Protein AF-A0AAW2MXJ4-F1 (afdb_monomer)

Solvent-accessible surface area (backbone atoms only — not comparable to full-atom values): 6887 Å² total; per-residue (Å²): 141,82,90,82,81,84,84,92,88,88,89,84,83,77,74,80,76,78,68,82,77,68,61,58,60,60,53,49,54,54,51,50,51,51,53,50,50,52,49,48,54,62,74,53,63,52,51,66,67,54,49,51,53,48,51,52,46,54,54,73,69,60,71,89,57,91,92,51,56,68,68,60,52,51,50,56,50,50,51,50,52,50,54,32,44,76,75,70,52,77,75,55,69,72,54,56,53,45,66,73,59,71,74,90,87,130

Radius of gyration: 33.2 Å; Cα contacts (8 Å, |Δi|>4): 21; chains: 1; bounding box: 93×57×60 Å

pLDDT: mean 73.99, std 16.98, range [34.12, 94.69]

InterPro domains:
  IPR061502 Copia/RE1/RE2-like, N-terminal domain [PF14223] (28-102)

Secondary structure (DSSP, 8-state):
-----------S--PPPPPGGGSHHHHHHHHHHHHHHHHHHHHSTTHHHHHHHHHHHHHHT----TTS-HHHHHHHHHHHHHHHHHTT-PPPHHHHHHHHH--S--

Mean predicted aligned error: 17.47 Å

Organism: Sesamum radiatum (NCBI:txid300843)

Structure (mmCIF, N/CA/C/O backbone):
data_AF-A0AAW2MXJ4-F1
#
_entry.id   AF-A0AAW2MXJ4-F1
#
loop_
_atom_site.group_PDB
_atom_site.id
_atom_site.type_symbol
_atom_site.label_atom_id
_atom_site.label_alt_id
_atom_site.label_comp_id
_atom_site.label_asym_id
_atom_site.label_entity_id
_atom_site.label_seq_id
_atom_site.pdbx_PDB_ins_code
_atom_site.Cartn_x
_atom_site.Cartn_y
_atom_site.Cartn_z
_atom_site.occupancy
_atom_site.B_iso_or_equiv
_atom_site.auth_seq_id
_atom_site.auth_comp_id
_atom_site.auth_asym_id
_atom_site.auth_atom_id
_atom_site.pdbx_PDB_model_num
ATOM 1 N N . MET A 1 1 ? 71.657 -48.319 -46.730 1.00 43.56 1 MET A N 1
ATOM 2 C CA . MET A 1 1 ? 71.346 -46.955 -46.258 1.00 43.56 1 MET A CA 1
ATOM 3 C C . MET A 1 1 ? 70.026 -46.559 -46.871 1.00 43.56 1 MET A C 1
ATOM 5 O O . MET A 1 1 ? 70.010 -46.349 -48.067 1.00 43.56 1 MET A O 1
ATOM 9 N N . ASN A 1 2 ? 68.949 -46.531 -46.091 1.00 34.12 2 ASN A N 1
ATOM 10 C CA . ASN A 1 2 ? 67.722 -45.831 -46.455 1.00 34.12 2 ASN A CA 1
ATOM 11 C C . ASN A 1 2 ? 67.225 -45.160 -45.180 1.00 34.12 2 ASN A C 1
ATOM 13 O O . ASN A 1 2 ? 66.878 -45.827 -44.206 1.00 34.12 2 ASN A O 1
ATOM 17 N N . GLN A 1 3 ? 67.343 -43.838 -45.187 1.00 49.91 3 GLN A N 1
ATOM 18 C CA . GLN A 1 3 ? 66.771 -42.927 -44.212 1.00 49.91 3 GLN A CA 1
ATOM 19 C C . GLN A 1 3 ? 65.249 -42.906 -44.378 1.00 49.91 3 GLN A C 1
ATOM 21 O O . GLN A 1 3 ? 64.754 -43.136 -45.482 1.00 49.91 3 GLN A O 1
ATOM 26 N N . ASN A 1 4 ? 64.567 -42.620 -43.266 1.00 47.25 4 ASN A N 1
ATOM 27 C CA . ASN A 1 4 ? 63.249 -41.978 -43.110 1.00 47.25 4 ASN A CA 1
ATOM 28 C C . ASN A 1 4 ? 62.428 -42.690 -42.026 1.00 47.25 4 ASN A C 1
ATOM 30 O O . ASN A 1 4 ? 61.384 -43.293 -42.264 1.00 47.25 4 ASN A O 1
ATOM 34 N N . MET A 1 5 ? 62.973 -42.612 -40.814 1.00 49.78 5 MET A N 1
ATOM 35 C CA . MET A 1 5 ? 62.208 -42.524 -39.577 1.00 49.78 5 MET A CA 1
ATOM 36 C C . MET A 1 5 ? 61.952 -41.026 -39.336 1.00 49.78 5 MET A C 1
ATOM 38 O O . MET A 1 5 ? 62.819 -40.231 -39.683 1.00 49.78 5 MET A O 1
ATOM 42 N N . GLU A 1 6 ? 60.804 -40.688 -38.740 1.00 52.72 6 GLU A N 1
ATOM 43 C CA . GLU A 1 6 ? 60.276 -39.326 -38.490 1.00 52.72 6 GLU A CA 1
ATOM 44 C C . GLU A 1 6 ? 59.573 -38.713 -39.726 1.00 52.72 6 GLU A C 1
ATOM 46 O O . GLU A 1 6 ? 60.140 -38.638 -40.802 1.00 52.72 6 GLU A O 1
ATOM 51 N N . GLU A 1 7 ? 58.299 -38.314 -39.728 1.00 48.88 7 GLU A N 1
ATOM 52 C CA . GLU A 1 7 ? 57.430 -37.842 -38.654 1.00 48.88 7 GLU A CA 1
ATOM 53 C C . GLU A 1 7 ? 55.972 -38.265 -38.915 1.00 48.88 7 GLU A C 1
ATOM 55 O O . GLU A 1 7 ? 55.283 -37.791 -39.817 1.00 48.88 7 GLU A O 1
ATOM 60 N N . THR A 1 8 ? 55.456 -39.142 -38.062 1.00 49.75 8 THR A N 1
ATOM 61 C CA . THR A 1 8 ? 54.022 -39.245 -37.785 1.00 49.75 8 THR A CA 1
ATOM 62 C C . THR A 1 8 ? 53.686 -38.267 -36.660 1.00 49.75 8 THR A C 1
ATOM 64 O O . THR A 1 8 ? 54.217 -38.464 -35.567 1.00 49.75 8 THR A O 1
ATOM 67 N N . LYS A 1 9 ? 52.813 -37.270 -36.904 1.00 55.84 9 LYS A N 1
ATOM 68 C CA . LYS A 1 9 ? 51.829 -36.654 -35.964 1.00 55.84 9 LYS A CA 1
ATOM 69 C C . LYS A 1 9 ? 51.497 -35.200 -36.350 1.00 55.84 9 LYS A C 1
ATOM 71 O O . LYS A 1 9 ? 51.993 -34.272 -35.731 1.00 55.84 9 LYS A O 1
ATOM 76 N N . ALA A 1 10 ? 50.604 -34.994 -37.320 1.00 51.75 10 ALA A N 1
ATOM 77 C CA . ALA A 1 10 ? 49.864 -33.728 -37.450 1.00 51.75 10 ALA A CA 1
ATOM 78 C C . ALA A 1 10 ? 48.680 -33.866 -38.425 1.00 51.75 10 ALA A C 1
ATOM 80 O O . ALA A 1 10 ? 48.613 -33.175 -39.438 1.00 51.75 10 ALA A O 1
ATOM 81 N N . ASN A 1 11 ? 47.744 -34.783 -38.170 1.00 47.22 11 ASN A N 1
ATOM 82 C CA . ASN A 1 11 ? 46.504 -34.818 -38.952 1.00 47.22 11 ASN A CA 1
ATOM 83 C C . ASN A 1 11 ? 45.294 -35.212 -38.104 1.00 47.22 11 ASN A C 1
ATOM 85 O O . ASN A 1 11 ? 44.603 -36.181 -38.398 1.00 47.22 11 ASN A O 1
ATOM 89 N N . THR A 1 12 ? 45.057 -34.447 -37.039 1.00 53.06 12 THR A N 1
ATOM 90 C CA . THR A 1 12 ? 43.808 -34.520 -36.273 1.00 53.06 12 THR A CA 1
ATOM 91 C C . THR A 1 12 ? 43.457 -33.146 -35.704 1.00 53.06 12 THR A C 1
ATOM 93 O O . THR A 1 12 ? 43.275 -33.021 -34.505 1.00 53.06 12 THR A O 1
ATOM 96 N N . ASP A 1 13 ? 43.418 -32.090 -36.528 1.00 54.19 13 ASP A N 1
ATOM 97 C CA . ASP A 1 13 ? 42.807 -30.826 -36.070 1.00 54.19 13 ASP A CA 1
ATOM 98 C C . ASP A 1 13 ? 42.324 -29.890 -37.192 1.00 54.19 13 ASP A C 1
ATOM 100 O O . ASP A 1 13 ? 42.578 -28.687 -37.212 1.00 54.19 13 ASP A O 1
ATOM 104 N N . ARG A 1 14 ? 41.617 -30.432 -38.188 1.00 56.72 14 ARG A N 1
ATOM 105 C CA . ARG A 1 14 ? 40.825 -29.591 -39.101 1.00 56.72 14 ARG A CA 1
ATOM 106 C C . ARG A 1 14 ? 39.381 -30.051 -39.128 1.00 56.72 14 ARG A C 1
ATOM 108 O O . ARG A 1 14 ? 38.899 -30.565 -40.133 1.00 56.72 14 ARG A O 1
ATOM 115 N N . LEU A 1 15 ? 38.674 -29.812 -38.025 1.00 62.00 15 LEU A N 1
ATOM 116 C CA . LEU A 1 15 ? 37.240 -29.567 -38.139 1.00 62.00 15 LEU A CA 1
ATOM 117 C C . LEU A 1 15 ? 37.040 -28.343 -39.055 1.00 62.00 15 LEU A C 1
ATOM 119 O O . LEU A 1 15 ? 37.782 -27.363 -38.927 1.00 62.00 15 LEU A O 1
ATOM 123 N N . PRO A 1 16 ? 36.085 -28.377 -40.002 1.00 65.06 16 PRO A N 1
ATOM 124 C CA . PRO A 1 16 ? 35.783 -27.218 -40.828 1.00 65.06 16 PRO A CA 1
ATOM 125 C C . PRO A 1 16 ? 35.494 -26.022 -39.920 1.00 65.06 16 PRO A C 1
ATOM 127 O O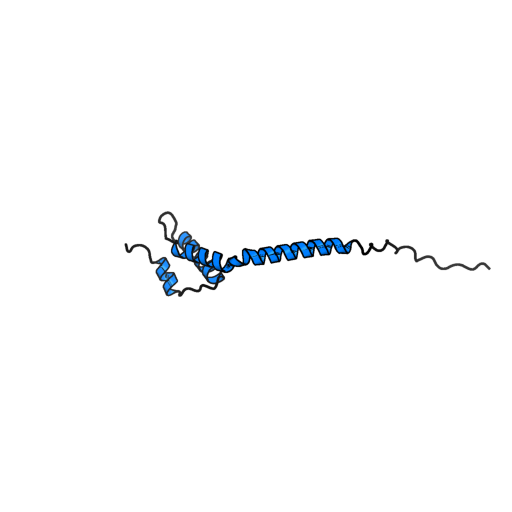 . PRO A 1 16 ? 34.653 -26.118 -39.025 1.00 65.06 16 PRO A O 1
ATOM 130 N N . ARG A 1 17 ? 36.186 -24.894 -40.136 1.00 63.56 17 ARG A N 1
ATOM 131 C CA . ARG A 1 17 ? 35.833 -23.647 -39.449 1.00 63.56 17 ARG A CA 1
ATOM 132 C C . ARG A 1 17 ? 34.345 -23.370 -39.699 1.00 63.56 17 ARG A C 1
ATOM 134 O O . ARG A 1 17 ? 33.935 -23.418 -40.864 1.00 63.56 17 ARG A O 1
ATOM 141 N N . PRO A 1 18 ? 33.546 -23.082 -38.655 1.00 58.06 18 PRO A N 1
ATOM 142 C CA . PRO A 1 18 ? 32.160 -22.684 -38.841 1.00 58.06 18 PRO A CA 1
ATOM 143 C C . PRO A 1 18 ? 32.124 -21.489 -39.791 1.00 58.06 18 PRO A C 1
ATOM 145 O O . PRO A 1 18 ? 32.896 -20.540 -39.631 1.00 58.06 18 PRO A O 1
ATOM 148 N N . ARG A 1 19 ? 31.271 -21.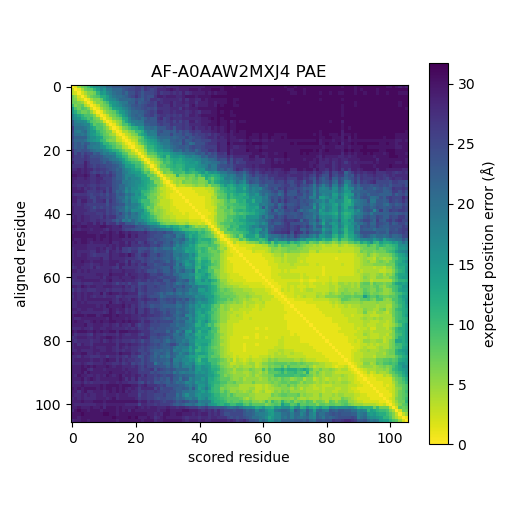557 -40.816 1.00 59.09 19 ARG A N 1
ATOM 149 C CA . ARG A 1 19 ? 31.102 -20.447 -41.754 1.00 59.09 19 ARG A CA 1
ATOM 150 C C . ARG A 1 19 ? 30.690 -19.183 -40.974 1.00 59.09 19 ARG A C 1
ATOM 152 O O . ARG A 1 19 ? 29.806 -19.281 -40.120 1.00 59.09 19 ARG A O 1
ATOM 159 N N . PRO A 1 20 ? 31.298 -18.014 -41.249 1.00 57.34 20 PRO A N 1
ATOM 160 C CA . PRO A 1 20 ? 30.994 -16.768 -40.541 1.00 57.34 20 PRO A CA 1
ATOM 161 C C . PRO A 1 20 ? 29.590 -16.207 -40.837 1.00 57.34 20 PRO A C 1
ATOM 163 O O . PRO A 1 20 ? 29.195 -15.216 -40.232 1.00 57.34 20 PRO A O 1
ATOM 166 N N . ASP A 1 21 ? 28.814 -16.832 -41.726 1.00 56.66 21 ASP A N 1
ATOM 167 C CA . ASP A 1 21 ? 27.453 -16.420 -42.090 1.00 56.66 21 ASP A CA 1
ATOM 168 C C . ASP A 1 21 ? 26.382 -16.850 -41.067 1.00 56.66 21 ASP A C 1
ATOM 170 O O . ASP A 1 21 ? 25.266 -16.336 -41.092 1.00 56.66 21 ASP A O 1
ATOM 174 N N . GLN A 1 22 ? 26.716 -17.726 -40.113 1.00 55.56 22 GLN A N 1
ATOM 175 C CA . GLN A 1 22 ? 25.738 -18.299 -39.172 1.00 55.56 22 GLN A CA 1
ATOM 176 C C . GLN A 1 22 ? 25.571 -17.487 -37.877 1.00 55.56 22 GLN A C 1
ATOM 178 O O . GLN A 1 22 ? 24.612 -17.694 -37.137 1.00 55.56 22 GLN A O 1
ATOM 183 N N . ASN A 1 23 ? 26.458 -16.519 -37.619 1.00 51.28 23 ASN A N 1
ATOM 184 C CA . ASN A 1 23 ? 26.397 -15.675 -36.418 1.00 51.28 23 ASN A CA 1
ATOM 185 C C . ASN A 1 23 ? 25.506 -14.431 -36.603 1.00 51.28 23 ASN A C 1
ATOM 187 O O . ASN A 1 23 ? 25.098 -13.818 -35.621 1.00 51.28 23 ASN A O 1
ATOM 191 N N . GLY A 1 24 ? 25.164 -14.062 -37.845 1.00 50.19 24 GLY A N 1
ATOM 192 C CA . GLY A 1 24 ? 24.367 -12.860 -38.131 1.00 50.19 24 GLY A CA 1
ATOM 193 C C . GLY A 1 24 ? 22.875 -12.997 -37.801 1.00 50.19 24 GLY A C 1
ATOM 194 O O . GLY A 1 24 ? 22.224 -12.018 -37.439 1.00 50.19 24 GLY A O 1
ATOM 195 N N . ALA A 1 25 ? 22.326 -14.213 -37.877 1.00 52.25 25 ALA A N 1
ATOM 196 C CA . ALA A 1 25 ? 20.901 -14.450 -37.632 1.00 52.25 25 ALA A CA 1
ATOM 197 C C . ALA A 1 25 ? 20.540 -14.446 -36.133 1.00 52.25 25 ALA A C 1
ATOM 199 O O . ALA A 1 25 ? 19.467 -13.974 -35.753 1.00 52.25 25 ALA A O 1
ATOM 200 N N . VAL A 1 26 ? 21.447 -14.925 -35.274 1.00 52.59 26 VAL A N 1
ATOM 201 C CA . VAL A 1 26 ? 21.231 -14.997 -33.817 1.00 52.59 26 VAL A CA 1
ATOM 202 C C . VAL A 1 26 ? 21.291 -13.602 -33.181 1.00 52.59 26 VAL A C 1
ATOM 204 O O . VAL A 1 26 ? 20.462 -13.273 -32.332 1.00 52.59 26 VAL A O 1
ATOM 207 N N . GLU A 1 27 ? 22.190 -12.742 -33.666 1.00 51.38 27 GLU A N 1
ATOM 208 C CA . GLU A 1 27 ? 22.265 -11.326 -33.282 1.00 51.38 27 GLU A CA 1
ATOM 209 C C . GLU A 1 27 ? 21.018 -10.548 -33.734 1.00 51.38 27 GLU A C 1
ATOM 211 O O . GLU A 1 27 ? 20.466 -9.774 -32.955 1.00 51.38 27 GLU A O 1
ATOM 216 N N . SER A 1 28 ? 20.506 -10.786 -34.950 1.00 58.12 28 SER A N 1
ATOM 217 C CA . SER A 1 28 ? 19.320 -10.087 -35.470 1.00 58.12 28 SER A CA 1
ATOM 218 C C . SER A 1 28 ? 18.077 -10.332 -34.609 1.00 58.12 28 SER A C 1
ATOM 220 O O . SER A 1 28 ? 17.454 -9.370 -34.165 1.00 58.12 28 SER A O 1
ATOM 222 N N . SER A 1 29 ? 17.760 -11.590 -34.282 1.00 60.34 29 SER A N 1
ATOM 223 C CA . SER A 1 29 ? 16.595 -11.910 -33.445 1.00 60.34 29 SER A CA 1
ATOM 224 C C . SER A 1 29 ? 16.734 -11.373 -32.019 1.00 60.34 29 SER A C 1
ATOM 226 O O . SER A 1 29 ? 15.764 -10.858 -31.461 1.00 60.34 29 SER A O 1
ATOM 228 N N . ALA A 1 30 ? 17.924 -11.467 -31.415 1.00 65.00 30 ALA A N 1
ATOM 229 C CA . ALA A 1 30 ? 18.174 -10.938 -30.073 1.00 65.00 30 ALA A CA 1
ATOM 230 C C . ALA A 1 30 ? 18.075 -9.402 -30.037 1.00 65.00 30 ALA A C 1
ATOM 232 O O . ALA A 1 30 ? 17.527 -8.826 -29.093 1.00 65.00 30 ALA A O 1
ATOM 233 N N . THR A 1 31 ? 18.546 -8.736 -31.093 1.00 74.81 31 THR A N 1
ATOM 234 C CA . THR A 1 31 ? 18.464 -7.279 -31.248 1.00 74.81 31 THR A CA 1
ATOM 235 C C . THR A 1 31 ? 17.021 -6.831 -31.487 1.00 74.81 31 THR A C 1
ATOM 237 O O . THR A 1 31 ? 16.570 -5.864 -30.872 1.00 74.81 31 THR A O 1
ATOM 240 N N . THR A 1 32 ? 16.251 -7.574 -32.286 1.00 81.62 32 THR A N 1
ATOM 241 C CA . THR A 1 32 ? 14.818 -7.332 -32.504 1.00 81.62 32 THR A CA 1
ATOM 242 C C . THR A 1 32 ? 13.999 -7.572 -31.237 1.00 81.62 32 THR A C 1
ATOM 244 O O . THR A 1 32 ? 13.165 -6.736 -30.897 1.00 81.62 32 THR A O 1
ATOM 247 N N . ALA A 1 33 ? 14.255 -8.650 -30.492 1.00 78.56 33 ALA A N 1
ATOM 248 C CA . ALA A 1 33 ? 13.578 -8.926 -29.224 1.00 78.56 33 ALA A CA 1
ATOM 249 C C . ALA A 1 33 ? 13.865 -7.838 -28.178 1.0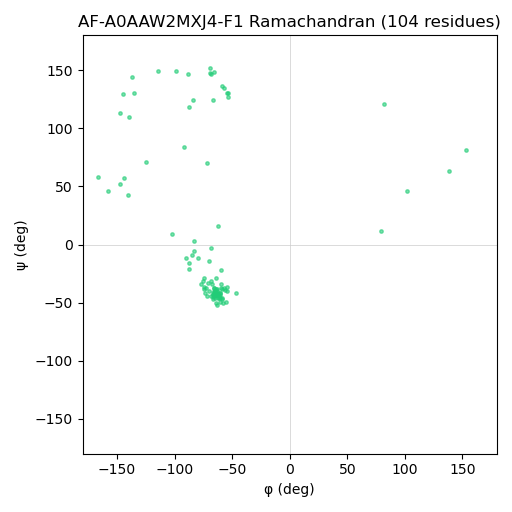0 78.56 33 ALA A C 1
ATOM 251 O O . ALA A 1 33 ? 12.945 -7.366 -27.510 1.00 78.56 33 ALA A O 1
ATOM 252 N N . ARG A 1 34 ? 15.119 -7.372 -28.080 1.00 84.62 34 ARG A N 1
ATOM 253 C CA . ARG A 1 34 ? 15.499 -6.259 -27.197 1.00 84.62 34 ARG A CA 1
ATOM 254 C C . ARG A 1 34 ? 14.822 -4.946 -27.609 1.00 84.62 34 ARG A C 1
ATOM 256 O O . ARG A 1 34 ? 14.302 -4.239 -26.752 1.00 84.62 34 ARG A O 1
ATOM 263 N N . ALA A 1 35 ? 14.778 -4.633 -28.903 1.00 87.50 35 ALA A N 1
ATOM 264 C CA . ALA A 1 35 ? 14.103 -3.439 -29.412 1.00 87.50 35 ALA A CA 1
ATOM 265 C C . ALA A 1 35 ? 12.579 -3.486 -29.202 1.00 87.50 35 ALA A C 1
ATOM 267 O O . ALA A 1 35 ? 11.963 -2.466 -28.879 1.00 87.50 35 ALA A O 1
ATOM 268 N N . LEU A 1 36 ? 11.972 -4.668 -29.343 1.00 87.12 36 LEU A N 1
ATOM 269 C CA . LEU A 1 36 ? 10.561 -4.900 -29.046 1.00 87.12 36 LEU A CA 1
ATOM 270 C C . LEU A 1 36 ? 10.286 -4.714 -27.548 1.00 87.12 36 LEU A C 1
ATOM 272 O O . LEU A 1 36 ? 9.355 -3.996 -27.191 1.00 87.12 36 LEU A O 1
ATOM 276 N N . TRP A 1 37 ? 11.128 -5.285 -26.680 1.00 84.12 37 TRP A N 1
ATOM 277 C CA . TRP A 1 37 ? 11.044 -5.125 -25.225 1.00 84.12 37 TRP A CA 1
ATOM 278 C C . TRP A 1 37 ? 11.144 -3.657 -24.794 1.00 84.12 37 TRP A C 1
ATOM 280 O O . TRP A 1 37 ? 10.298 -3.182 -24.042 1.00 84.12 37 TRP A O 1
ATOM 290 N N . GLU A 1 38 ? 12.105 -2.899 -25.325 1.00 84.56 38 GLU A N 1
ATOM 291 C CA . GLU A 1 38 ? 12.234 -1.465 -25.033 1.00 84.56 38 GLU A CA 1
ATOM 292 C C . GLU A 1 38 ? 11.068 -0.639 -25.602 1.00 84.56 38 GLU A C 1
ATOM 294 O O . GLU A 1 38 ? 10.613 0.318 -24.974 1.00 84.56 38 GLU A O 1
ATOM 299 N N . SER A 1 39 ? 10.522 -1.024 -26.760 1.00 83.88 39 SER A N 1
ATOM 300 C CA . SER A 1 39 ? 9.334 -0.377 -27.333 1.00 83.88 39 SER A CA 1
ATOM 301 C C . SER A 1 39 ? 8.085 -0.617 -26.483 1.00 83.88 39 SER A C 1
ATOM 303 O O . SER A 1 39 ? 7.304 0.313 -26.267 1.00 83.88 39 SER A O 1
ATOM 305 N N . LEU A 1 40 ? 7.915 -1.836 -25.964 1.00 78.38 40 LEU A N 1
ATOM 306 C CA . LEU A 1 40 ? 6.860 -2.179 -25.011 1.00 78.38 40 LEU A CA 1
ATOM 307 C C . LEU A 1 40 ? 7.050 -1.389 -23.714 1.00 78.38 40 LEU A C 1
ATOM 309 O O . LEU A 1 40 ? 6.157 -0.644 -23.320 1.00 78.38 40 LEU A O 1
ATOM 313 N N . LYS A 1 41 ? 8.245 -1.437 -23.122 1.00 73.38 41 LYS A N 1
ATOM 314 C CA . LYS A 1 41 ? 8.602 -0.674 -21.920 1.00 73.38 41 LYS A CA 1
ATOM 315 C C . LYS A 1 41 ? 8.362 0.825 -22.087 1.00 73.38 41 LYS A C 1
ATOM 317 O O . LYS A 1 41 ? 7.927 1.477 -21.150 1.00 73.38 41 LYS A O 1
ATOM 322 N N . LYS A 1 42 ? 8.602 1.393 -23.274 1.00 79.12 42 LYS A N 1
ATOM 323 C CA . LYS A 1 42 ? 8.328 2.806 -23.584 1.00 79.12 42 LYS A CA 1
ATOM 324 C C . LYS A 1 42 ? 6.835 3.105 -23.742 1.00 79.12 42 LYS A C 1
ATOM 326 O O . LYS A 1 42 ? 6.391 4.146 -23.268 1.00 79.12 42 LYS A O 1
ATOM 331 N N . LYS A 1 43 ? 6.067 2.237 -24.407 1.00 70.75 43 LYS A N 1
ATOM 332 C CA . LYS A 1 43 ? 4.613 2.422 -24.578 1.00 70.75 43 LYS A CA 1
ATOM 333 C C . LYS A 1 43 ? 3.831 2.227 -23.284 1.00 70.75 43 LYS A C 1
ATOM 335 O O . LYS A 1 43 ? 2.832 2.907 -23.092 1.00 70.75 43 LYS A O 1
ATOM 340 N N . TYR A 1 44 ? 4.296 1.328 -22.424 1.00 59.72 44 TYR A N 1
ATOM 341 C CA . TYR A 1 44 ? 3.671 1.005 -21.144 1.00 59.72 44 TYR A CA 1
ATOM 342 C C . TYR A 1 44 ? 4.384 1.650 -19.951 1.00 59.72 44 TYR A C 1
ATOM 344 O O . TYR A 1 44 ? 3.975 1.443 -18.816 1.00 59.72 44 TYR A O 1
ATOM 352 N N . LYS A 1 45 ? 5.350 2.552 -20.192 1.00 62.28 45 LYS A N 1
ATOM 353 C CA . LYS A 1 45 ? 6.012 3.422 -19.191 1.00 62.28 45 LYS A CA 1
ATOM 354 C C . LYS A 1 45 ? 5.065 4.406 -18.479 1.00 62.28 45 LYS A C 1
ATOM 356 O O . LYS A 1 45 ? 5.498 5.390 -17.891 1.00 62.28 45 LYS A O 1
ATOM 361 N N . THR A 1 46 ? 3.767 4.160 -18.579 1.00 56.94 46 THR A N 1
ATOM 362 C CA . THR A 1 46 ? 2.679 4.733 -17.791 1.00 56.94 46 THR A CA 1
ATOM 363 C C . THR A 1 46 ? 2.495 3.988 -16.462 1.00 56.94 46 THR A C 1
ATOM 365 O O . THR A 1 46 ? 1.692 4.433 -15.645 1.00 56.94 46 THR A O 1
ATOM 368 N N . GLU A 1 47 ? 3.235 2.889 -16.244 1.00 55.59 47 GLU A N 1
ATOM 369 C CA . GLU A 1 47 ? 3.219 2.085 -15.014 1.00 55.59 47 GLU A CA 1
ATOM 370 C C . GLU A 1 47 ? 3.308 2.951 -13.755 1.00 55.59 47 GLU A C 1
ATOM 372 O O . GLU A 1 47 ? 2.497 2.761 -12.867 1.00 55.59 47 GLU A O 1
ATOM 377 N N . ASP A 1 48 ? 4.146 3.987 -13.720 1.00 58.56 48 ASP A N 1
ATOM 378 C CA . ASP A 1 48 ? 4.289 4.832 -12.528 1.00 58.56 48 ASP A CA 1
ATOM 379 C C . ASP A 1 48 ? 2.993 5.602 -12.186 1.00 58.56 48 ASP A C 1
ATOM 381 O O . ASP A 1 48 ? 2.480 5.517 -11.079 1.00 58.56 48 ASP A O 1
ATOM 385 N N . ALA A 1 49 ? 2.371 6.296 -13.145 1.00 61.19 49 ALA A N 1
ATOM 386 C CA . ALA A 1 49 ? 1.165 7.083 -12.858 1.00 61.19 49 ALA A CA 1
ATOM 387 C C . ALA A 1 49 ? -0.089 6.211 -12.654 1.00 61.19 49 ALA A C 1
ATOM 389 O O . ALA A 1 49 ? -0.947 6.533 -11.827 1.00 61.19 49 ALA A O 1
ATOM 390 N N . GLY A 1 50 ? -0.211 5.116 -13.413 1.00 73.00 50 GLY A N 1
ATOM 391 C CA . GLY A 1 50 ? -1.345 4.195 -13.322 1.00 73.00 50 GLY A CA 1
ATOM 392 C C . GLY A 1 50 ? -1.318 3.359 -12.044 1.00 73.00 50 GLY A C 1
ATOM 393 O O . GLY A 1 50 ? -2.342 3.252 -11.368 1.00 73.00 50 GLY A O 1
ATOM 394 N N . LEU A 1 51 ? -0.146 2.827 -11.685 1.00 82.19 51 LEU A N 1
ATOM 395 C CA . LEU A 1 51 ? 0.053 2.033 -10.474 1.00 82.19 51 LEU A CA 1
ATOM 396 C C . LEU A 1 51 ? -0.092 2.897 -9.222 1.00 82.19 51 LEU A C 1
ATOM 398 O O . LEU A 1 51 ? -0.849 2.526 -8.327 1.00 82.19 51 LEU A O 1
ATOM 402 N N . LYS A 1 52 ? 0.501 4.100 -9.204 1.00 83.56 52 LYS A N 1
ATOM 403 C CA . LYS A 1 52 ? 0.309 5.070 -8.111 1.00 83.56 52 LYS A CA 1
ATOM 404 C C . LYS A 1 52 ? -1.161 5.393 -7.888 1.00 83.56 52 LYS A C 1
ATOM 406 O O . LYS A 1 52 ? -1.649 5.300 -6.765 1.00 83.56 52 LYS A O 1
ATOM 411 N N . LYS A 1 53 ? -1.897 5.717 -8.958 1.00 85.62 53 LYS A N 1
ATOM 412 C CA . LYS A 1 53 ? -3.334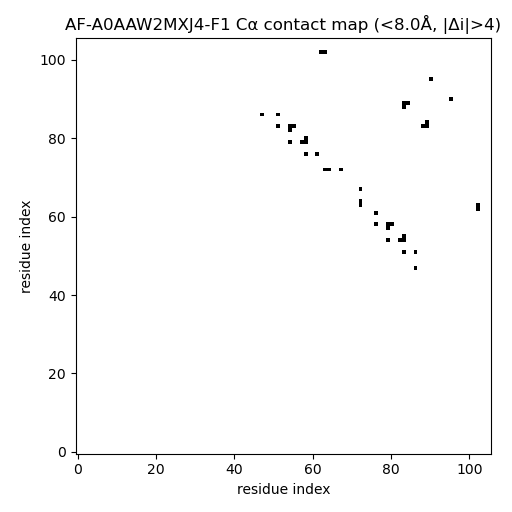 6.016 -8.868 1.00 85.62 53 LYS A CA 1
ATOM 413 C C . LYS A 1 53 ? -4.141 4.810 -8.380 1.00 85.62 53 LYS A C 1
ATOM 415 O O . LYS A 1 53 ? -5.081 4.986 -7.612 1.00 85.62 53 LYS A O 1
ATOM 420 N N . PHE A 1 54 ? -3.777 3.603 -8.806 1.00 86.69 54 PHE A N 1
ATOM 421 C CA . PHE A 1 54 ? -4.429 2.373 -8.367 1.00 86.69 54 PHE A CA 1
ATOM 422 C C . PHE A 1 54 ? -4.186 2.081 -6.882 1.00 86.69 54 PHE A C 1
ATOM 424 O O . PHE A 1 54 ? -5.133 1.784 -6.159 1.00 86.69 54 PHE A O 1
ATOM 431 N N . ILE A 1 55 ? -2.945 2.214 -6.410 1.00 89.69 55 ILE A N 1
ATOM 432 C CA . ILE A 1 55 ? -2.581 1.995 -5.005 1.00 89.69 55 ILE A CA 1
ATOM 433 C C . ILE A 1 55 ? -3.261 3.031 -4.103 1.00 89.69 55 ILE A C 1
ATOM 435 O O . ILE A 1 55 ? -3.837 2.662 -3.082 1.00 89.69 55 ILE A O 1
ATOM 439 N N . VAL A 1 56 ? -3.264 4.309 -4.502 1.00 88.44 56 VAL A N 1
ATOM 440 C CA . VAL A 1 56 ? -4.003 5.362 -3.786 1.00 88.44 56 VAL A CA 1
ATOM 441 C C . VAL A 1 56 ? -5.501 5.052 -3.757 1.00 88.44 56 VAL A C 1
ATOM 443 O O . VAL A 1 56 ? -6.120 5.193 -2.709 1.00 88.44 56 VAL A O 1
ATOM 446 N N . GLY A 1 57 ? -6.077 4.570 -4.863 1.00 90.62 57 GLY A N 1
ATOM 447 C CA . GLY A 1 57 ? -7.468 4.108 -4.899 1.00 90.62 57 GLY A CA 1
ATOM 448 C C . GLY A 1 57 ? -7.734 2.982 -3.897 1.00 90.62 57 GLY A C 1
ATOM 449 O O . GLY A 1 57 ? -8.618 3.113 -3.060 1.00 90.62 57 GLY A O 1
ATOM 450 N N . LYS A 1 58 ? -6.906 1.928 -3.895 1.00 91.50 58 LYS A N 1
ATOM 451 C CA . LYS A 1 58 ? -7.006 0.826 -2.921 1.00 91.50 58 LYS A CA 1
ATOM 452 C C . LYS A 1 58 ? -6.910 1.298 -1.471 1.00 91.50 58 LYS A C 1
ATOM 454 O O . LYS A 1 58 ? -7.581 0.728 -0.621 1.00 91.50 58 LYS A O 1
ATOM 459 N N . PHE A 1 59 ? -6.064 2.288 -1.191 1.00 90.50 59 PHE A N 1
ATOM 460 C CA . PHE A 1 59 ? -5.938 2.869 0.143 1.00 90.50 59 PHE A CA 1
ATOM 461 C C . PHE A 1 59 ? -7.204 3.622 0.561 1.00 90.50 59 PHE A C 1
ATO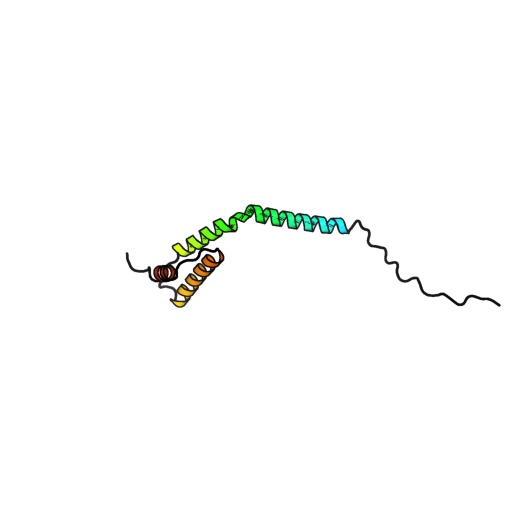M 463 O O . PHE A 1 59 ? -7.690 3.408 1.663 1.00 90.50 59 PHE A O 1
ATOM 470 N N . LEU A 1 60 ? -7.755 4.461 -0.321 1.00 89.62 60 LEU A N 1
ATOM 471 C CA . LEU A 1 60 ? -8.973 5.232 -0.046 1.00 89.62 60 LEU A CA 1
ATOM 472 C C . LEU A 1 60 ? -10.228 4.353 0.058 1.00 89.62 60 LEU A C 1
ATOM 474 O O . LEU A 1 60 ? -11.146 4.679 0.806 1.00 89.62 60 LEU A O 1
ATOM 478 N N . ASP A 1 61 ? -10.262 3.246 -0.682 1.00 90.81 61 ASP A N 1
ATOM 479 C CA . ASP A 1 61 ? -11.373 2.293 -0.671 1.00 90.81 61 ASP A CA 1
ATOM 480 C C . ASP A 1 61 ? -11.261 1.256 0.461 1.00 90.81 61 ASP A C 1
ATOM 482 O O . ASP A 1 61 ? -12.201 0.483 0.677 1.00 90.81 61 ASP A O 1
ATOM 486 N N . PHE A 1 62 ? -10.130 1.200 1.178 1.00 90.56 62 PHE A N 1
ATOM 487 C CA . PHE A 1 62 ? -9.945 0.250 2.271 1.00 90.56 62 PHE A CA 1
ATOM 488 C C . PHE A 1 62 ? -10.888 0.584 3.424 1.00 90.56 62 PHE A C 1
ATOM 490 O O . PHE A 1 62 ? -10.878 1.687 3.965 1.00 90.56 62 PHE A O 1
ATOM 497 N N . LYS A 1 63 ? -11.688 -0.405 3.815 1.00 88.94 63 LYS A N 1
ATOM 498 C CA . LYS A 1 63 ? -12.567 -0.350 4.978 1.00 88.94 63 LYS A CA 1
ATOM 499 C C . LYS A 1 63 ? -12.467 -1.660 5.720 1.00 88.94 63 LYS A C 1
ATOM 501 O O . LYS A 1 63 ? -12.334 -2.723 5.100 1.00 88.94 63 LYS A O 1
ATOM 506 N N . MET A 1 64 ? -12.538 -1.567 7.036 1.00 88.94 64 MET A N 1
ATOM 507 C CA . MET A 1 64 ? -12.642 -2.751 7.852 1.00 88.94 64 MET A CA 1
ATOM 508 C C . MET A 1 64 ? -14.027 -3.395 7.649 1.00 88.94 64 MET A C 1
ATOM 510 O O . MET A 1 64 ? -14.999 -2.751 7.266 1.00 88.94 64 MET A O 1
ATOM 514 N N . VAL A 1 65 ? -14.087 -4.721 7.741 1.00 88.81 65 VAL A N 1
ATOM 515 C CA . VAL A 1 65 ? -15.309 -5.505 7.531 1.00 88.81 65 VAL A CA 1
ATOM 516 C C . VAL A 1 65 ? -15.436 -6.555 8.626 1.00 88.81 65 VAL A C 1
ATOM 518 O O . VAL A 1 65 ? -14.520 -7.352 8.841 1.00 88.81 65 VAL A O 1
ATOM 521 N N . ASP A 1 66 ? -16.606 -6.626 9.260 1.00 90.38 66 ASP A N 1
ATOM 522 C CA . ASP A 1 66 ? -16.879 -7.547 10.380 1.00 90.38 66 ASP A CA 1
ATOM 523 C C . ASP A 1 66 ? -16.710 -9.031 10.015 1.00 90.38 66 ASP A C 1
ATOM 525 O O . ASP A 1 66 ? -16.492 -9.888 10.868 1.00 90.38 66 ASP A O 1
ATOM 529 N N . SER A 1 67 ? -16.795 -9.348 8.721 1.00 94.38 67 SER A N 1
ATOM 530 C CA . SER A 1 67 ? -16.620 -10.708 8.200 1.00 94.38 67 SER A CA 1
ATOM 531 C C . SER A 1 67 ? -15.179 -11.233 8.275 1.00 94.38 67 SER A C 1
ATOM 533 O O . SER A 1 67 ? -14.965 -12.436 8.107 1.00 94.38 67 SER A O 1
ATOM 535 N N . LYS A 1 68 ? -14.184 -10.366 8.511 1.00 92.81 68 LYS A N 1
ATOM 536 C CA . LYS A 1 68 ? -12.761 -10.731 8.575 1.00 92.81 68 LYS A CA 1
ATOM 537 C C . LYS A 1 68 ? -12.211 -10.529 9.983 1.00 92.81 68 LYS A C 1
ATOM 539 O O . LYS A 1 68 ? -12.592 -9.612 10.698 1.00 92.81 68 LYS A O 1
ATOM 544 N N . THR A 1 69 ? -11.228 -11.337 10.373 1.00 94.69 69 THR A N 1
ATOM 545 C CA . THR A 1 69 ? -10.509 -11.112 11.635 1.00 94.69 69 THR A CA 1
ATOM 546 C C . THR A 1 69 ? -9.718 -9.805 11.577 1.00 94.69 69 THR A C 1
ATOM 548 O O . THR A 1 69 ? -9.209 -9.431 10.521 1.00 94.69 69 THR A O 1
ATOM 551 N N . VAL A 1 70 ? -9.556 -9.134 12.721 1.00 89.81 70 VAL A N 1
ATOM 552 C CA . VAL A 1 70 ? -8.754 -7.899 12.821 1.00 89.81 70 VAL A CA 1
ATOM 553 C C . VAL A 1 70 ? -7.336 -8.114 12.283 1.00 89.81 70 VAL A C 1
ATOM 555 O O . VAL A 1 70 ? -6.817 -7.272 11.562 1.00 89.81 70 VAL A O 1
ATOM 558 N N . MET A 1 71 ? -6.727 -9.272 12.560 1.00 93.50 71 MET A N 1
ATOM 559 C CA . MET A 1 71 ? -5.379 -9.585 12.079 1.00 93.50 71 MET A CA 1
ATOM 560 C C . MET A 1 71 ? -5.297 -9.614 10.546 1.00 93.50 71 MET A C 1
ATOM 562 O O . MET A 1 71 ? -4.382 -9.027 9.972 1.00 93.50 71 MET A O 1
ATOM 566 N N . ASN A 1 72 ? -6.265 -10.246 9.875 1.00 93.44 72 ASN A N 1
ATOM 567 C CA . ASN A 1 72 ? -6.281 -10.306 8.412 1.00 93.44 72 ASN A CA 1
ATOM 568 C C . ASN A 1 72 ? -6.459 -8.908 7.807 1.00 93.44 72 ASN A C 1
ATOM 570 O O . ASN A 1 72 ? -5.806 -8.572 6.824 1.00 93.44 72 ASN A O 1
ATOM 574 N N . GLN A 1 73 ? -7.300 -8.078 8.422 1.00 92.94 73 GLN A N 1
ATOM 575 C CA . GLN A 1 73 ? -7.539 -6.707 7.974 1.00 92.94 73 GLN A CA 1
ATOM 576 C C . GLN A 1 73 ? -6.295 -5.825 8.148 1.00 92.94 73 GLN A C 1
ATOM 578 O O . GLN A 1 73 ? -5.919 -5.098 7.232 1.00 92.94 73 GLN A O 1
ATOM 583 N N . VAL A 1 74 ? -5.594 -5.949 9.280 1.00 91.62 74 VAL A N 1
ATOM 584 C CA . VAL A 1 74 ? -4.313 -5.264 9.516 1.00 91.62 74 VAL A CA 1
ATOM 585 C C . VAL A 1 74 ? -3.264 -5.693 8.489 1.00 91.62 74 VAL A C 1
ATOM 587 O O . VAL A 1 74 ? -2.542 -4.845 7.971 1.00 91.62 74 VAL A O 1
ATOM 590 N N . GLN A 1 75 ? -3.189 -6.983 8.153 1.00 94.56 75 GLN A N 1
ATOM 591 C CA . GLN A 1 75 ? -2.256 -7.474 7.138 1.00 94.56 75 GLN A CA 1
ATOM 592 C C . GLN A 1 75 ? -2.583 -6.919 5.740 1.00 94.56 75 GLN A 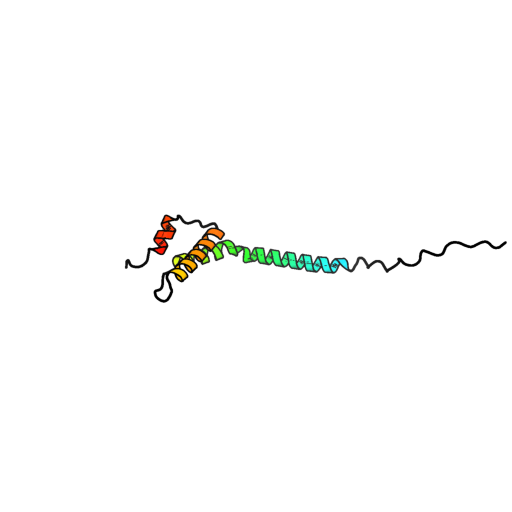C 1
ATOM 594 O O . GLN A 1 75 ? -1.678 -6.494 5.021 1.00 94.56 75 GLN A O 1
ATOM 599 N N . GLU A 1 76 ? -3.865 -6.875 5.364 1.00 92.94 76 GLU A N 1
ATOM 600 C CA . GLU A 1 76 ? -4.317 -6.263 4.106 1.00 92.94 76 GLU A CA 1
ATOM 601 C C . GLU A 1 76 ? -3.953 -4.771 4.041 1.00 92.94 76 GLU A C 1
ATOM 603 O O . GLU A 1 76 ? -3.429 -4.308 3.025 1.00 92.94 76 GLU A O 1
ATOM 608 N N . PHE A 1 77 ? -4.142 -4.031 5.136 1.00 91.88 77 PHE A N 1
ATOM 609 C CA . PHE A 1 77 ? -3.758 -2.622 5.225 1.00 91.88 77 PHE A CA 1
ATOM 610 C C . PHE A 1 77 ? -2.236 -2.419 5.139 1.00 91.88 77 PHE A C 1
ATOM 612 O O . PHE A 1 77 ? -1.759 -1.559 4.396 1.00 91.88 77 PHE A O 1
ATOM 619 N N . GLN A 1 78 ? -1.452 -3.250 5.834 1.00 92.62 78 GLN A N 1
ATOM 620 C CA . GLN A 1 78 ? 0.015 -3.218 5.779 1.00 92.62 78 GLN A CA 1
ATOM 621 C C . GLN A 1 78 ? 0.551 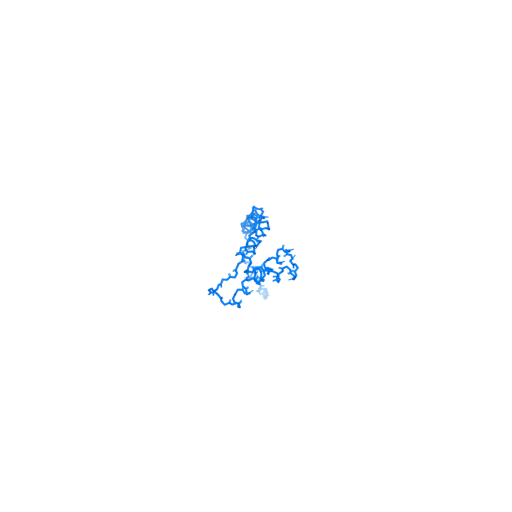-3.453 4.364 1.00 92.62 78 GLN A C 1
ATOM 623 O O . GLN A 1 78 ? 1.523 -2.811 3.967 1.00 92.62 78 GLN A O 1
ATOM 628 N N . MET A 1 79 ? -0.089 -4.329 3.585 1.00 93.75 79 MET A N 1
ATOM 629 C CA . MET A 1 79 ? 0.267 -4.529 2.179 1.00 93.75 79 MET A CA 1
ATOM 630 C C . MET A 1 79 ? 0.033 -3.265 1.345 1.00 93.75 79 MET A C 1
ATOM 632 O O . MET A 1 79 ? 0.891 -2.891 0.552 1.00 93.75 79 MET A O 1
ATOM 636 N N . ILE A 1 80 ? -1.087 -2.567 1.554 1.00 93.19 80 ILE A N 1
ATOM 637 C CA . ILE A 1 80 ? -1.377 -1.312 0.845 1.00 93.19 80 ILE A CA 1
ATOM 638 C C . ILE A 1 80 ? -0.342 -0.233 1.202 1.00 93.19 80 ILE A C 1
ATOM 640 O O . ILE A 1 80 ? 0.152 0.465 0.317 1.00 93.19 80 ILE A O 1
ATOM 644 N N . LEU A 1 81 ? 0.034 -0.118 2.479 1.00 91.38 81 LEU A N 1
ATOM 645 C CA . LEU A 1 81 ? 1.085 0.807 2.919 1.00 91.38 81 LEU A CA 1
ATOM 646 C C . LEU A 1 81 ? 2.461 0.460 2.338 1.00 91.38 81 LEU A C 1
ATOM 648 O O . LEU A 1 81 ? 3.226 1.357 1.982 1.00 91.38 81 LEU A O 1
ATOM 652 N N . HIS A 1 82 ? 2.780 -0.830 2.235 1.00 92.12 82 HIS A N 1
ATOM 653 C CA . HIS A 1 82 ? 4.014 -1.288 1.607 1.00 92.12 82 HIS A CA 1
ATOM 654 C C . HIS A 1 82 ? 4.064 -0.883 0.127 1.00 92.12 82 HIS A C 1
ATOM 656 O O . HIS A 1 82 ? 5.072 -0.332 -0.318 1.00 92.12 82 HIS A O 1
ATOM 662 N N . ASP A 1 83 ? 2.970 -1.083 -0.610 1.00 90.31 83 ASP A N 1
ATOM 663 C CA . ASP A 1 83 ? 2.864 -0.685 -2.017 1.00 90.31 83 ASP A CA 1
ATOM 664 C C . ASP A 1 83 ? 2.973 0.845 -2.179 1.00 90.31 83 ASP A C 1
ATOM 666 O O . ASP A 1 83 ? 3.684 1.329 -3.061 1.00 90.31 83 ASP A O 1
ATOM 670 N N . LEU A 1 84 ? 2.356 1.627 -1.281 1.00 90.06 84 LEU A N 1
ATOM 671 C CA . LEU A 1 84 ? 2.507 3.090 -1.243 1.00 90.06 84 LEU A CA 1
ATOM 672 C C . LEU A 1 84 ? 3.973 3.506 -1.047 1.00 90.06 84 LEU A C 1
ATOM 674 O O . LEU A 1 84 ? 4.480 4.370 -1.766 1.00 90.06 84 LEU A O 1
ATOM 678 N N . HIS A 1 85 ? 4.674 2.876 -0.102 1.00 87.75 85 HIS A N 1
ATOM 679 C CA . HIS A 1 85 ? 6.091 3.143 0.144 1.00 87.75 85 HIS A CA 1
ATOM 680 C C . HIS A 1 85 ? 6.990 2.750 -1.027 1.00 87.75 85 HIS A C 1
ATOM 682 O O . HIS A 1 85 ? 7.918 3.501 -1.336 1.00 87.75 85 HIS A O 1
ATOM 688 N N . ALA A 1 86 ? 6.725 1.617 -1.682 1.00 87.06 86 ALA A N 1
ATOM 689 C CA . ALA A 1 86 ? 7.484 1.170 -2.849 1.00 87.06 86 ALA A CA 1
ATOM 690 C C . ALA A 1 86 ? 7.410 2.188 -4.002 1.00 87.06 86 ALA A C 1
ATOM 692 O O . ALA A 1 86 ? 8.403 2.416 -4.691 1.00 87.06 86 ALA A O 1
ATOM 693 N N . GLU A 1 87 ? 6.274 2.875 -4.135 1.00 85.31 87 GLU A N 1
ATOM 694 C CA . GLU A 1 87 ? 6.054 3.953 -5.105 1.00 85.31 87 GLU A CA 1
ATOM 695 C C . GLU A 1 87 ? 6.560 5.339 -4.650 1.00 85.31 87 GLU A C 1
ATOM 697 O O . GLU A 1 87 ? 6.375 6.346 -5.345 1.00 85.31 87 GLU A O 1
ATOM 702 N N . GLY A 1 88 ? 7.190 5.428 -3.474 1.00 83.19 88 GLY A N 1
ATOM 703 C CA . GLY A 1 88 ? 7.707 6.678 -2.906 1.00 83.19 88 GLY A CA 1
ATOM 704 C C . GLY A 1 88 ? 6.648 7.567 -2.244 1.00 83.19 88 GLY A C 1
ATOM 705 O O . GLY A 1 88 ? 6.937 8.715 -1.902 1.00 83.19 88 GLY A O 1
ATOM 706 N N . MET A 1 89 ? 5.433 7.057 -2.031 1.00 84.44 89 MET A N 1
ATOM 707 C CA . MET A 1 89 ? 4.329 7.766 -1.379 1.00 84.44 89 MET A CA 1
ATOM 708 C C . MET A 1 89 ? 4.346 7.479 0.128 1.00 84.44 89 MET A C 1
ATOM 710 O O . MET A 1 89 ? 3.667 6.585 0.627 1.00 84.44 89 MET A O 1
ATOM 714 N N . LYS A 1 90 ? 5.164 8.225 0.874 1.00 79.62 90 LYS A N 1
ATOM 715 C CA . LYS A 1 90 ? 5.267 8.080 2.332 1.00 79.62 90 LYS A CA 1
ATOM 716 C C . LYS A 1 90 ? 4.176 8.871 3.054 1.00 79.62 90 LYS A C 1
ATOM 718 O O . LYS A 1 90 ? 4.075 10.083 2.889 1.00 79.62 90 LYS A O 1
ATOM 723 N N . LEU A 1 91 ? 3.403 8.183 3.891 1.00 84.31 91 LEU A N 1
ATOM 724 C CA . LEU A 1 91 ? 2.399 8.773 4.782 1.00 84.31 91 LEU A CA 1
ATOM 725 C C . LEU A 1 91 ? 2.968 8.921 6.198 1.00 84.31 91 LEU A C 1
ATOM 727 O O . LEU A 1 91 ? 3.791 8.106 6.621 1.00 84.31 91 LEU A O 1
ATOM 731 N N . SER A 1 92 ? 2.528 9.932 6.952 1.00 87.31 92 SER A N 1
ATOM 732 C CA . SER A 1 92 ? 2.917 10.065 8.361 1.00 87.31 92 SER A CA 1
ATOM 733 C C . SER A 1 92 ? 2.301 8.945 9.205 1.00 87.31 92 SER A C 1
ATOM 735 O O . SER A 1 92 ? 1.181 8.515 8.942 1.00 87.31 92 SER A O 1
ATOM 737 N N . GLU A 1 93 ? 2.998 8.495 10.251 1.00 82.62 93 GLU A N 1
ATOM 738 C CA . GLU A 1 93 ? 2.479 7.463 11.168 1.00 82.62 93 GLU A CA 1
ATOM 739 C C . GLU A 1 93 ? 1.138 7.874 11.786 1.00 82.62 93 GLU A C 1
ATOM 741 O O . GLU A 1 93 ? 0.215 7.072 11.858 1.00 82.62 93 GLU A O 1
ATOM 746 N N . SER A 1 94 ? 0.986 9.155 12.137 1.00 85.88 94 SER A N 1
ATOM 747 C CA . SER A 1 94 ? -0.277 9.709 12.634 1.00 85.88 94 SER A CA 1
ATOM 748 C C . SER A 1 94 ? -1.435 9.545 11.647 1.00 85.88 94 SER A C 1
ATOM 750 O O . SER A 1 94 ? -2.550 9.249 12.065 1.00 85.88 94 SER A O 1
ATOM 752 N N . PHE A 1 95 ? -1.177 9.702 10.346 1.00 84.69 95 PHE A N 1
ATOM 753 C CA . PHE A 1 95 ? -2.184 9.537 9.303 1.00 84.69 95 PHE A CA 1
ATOM 754 C C . PHE A 1 95 ? -2.511 8.059 9.070 1.00 84.69 95 PHE A C 1
ATOM 756 O O . PHE A 1 95 ? -3.672 7.713 8.895 1.00 84.69 95 PHE A O 1
ATOM 763 N N . GLN A 1 96 ? -1.508 7.178 9.134 1.00 84.06 96 GLN A N 1
ATOM 764 C CA . GLN A 1 96 ? -1.713 5.728 9.038 1.00 84.06 96 GLN A CA 1
ATOM 765 C C . GLN A 1 96 ? -2.590 5.212 10.186 1.00 84.06 96 GLN A C 1
ATOM 767 O O . GLN A 1 96 ? -3.538 4.470 9.950 1.00 84.06 96 GLN A O 1
ATOM 772 N N . VAL A 1 97 ? -2.304 5.645 11.418 1.00 84.50 97 VAL A N 1
ATOM 773 C CA . VAL A 1 97 ? -3.090 5.287 12.607 1.00 84.50 97 VAL A CA 1
ATOM 774 C C . VAL A 1 97 ? -4.504 5.861 12.521 1.00 84.50 97 VAL A C 1
ATOM 776 O O . VAL A 1 97 ? -5.460 5.144 12.798 1.00 84.50 97 VAL A O 1
ATOM 779 N N . ALA A 1 98 ? -4.658 7.118 12.091 1.00 83.38 98 ALA A N 1
ATOM 780 C CA . ALA A 1 98 ? -5.973 7.724 11.898 1.00 83.38 98 ALA A CA 1
ATOM 781 C C . ALA A 1 98 ? -6.812 6.961 10.861 1.00 83.38 98 ALA A C 1
ATOM 783 O O . ALA A 1 98 ? -7.948 6.620 11.159 1.00 83.38 98 ALA A O 1
ATOM 784 N N . ALA A 1 99 ? -6.238 6.605 9.708 1.00 80.75 99 ALA A N 1
ATO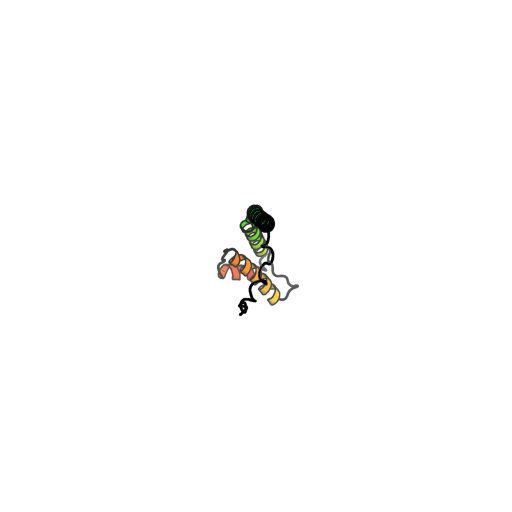M 785 C CA . ALA A 1 99 ? -6.934 5.854 8.661 1.00 80.75 99 ALA A CA 1
ATOM 786 C C . ALA A 1 99 ? -7.356 4.437 9.098 1.00 80.75 99 ALA A C 1
ATOM 788 O O . ALA A 1 99 ? -8.355 3.922 8.612 1.00 80.75 99 ALA A O 1
ATOM 789 N N . MET A 1 100 ? -6.625 3.804 10.025 1.00 76.31 100 MET A N 1
ATOM 790 C CA . MET A 1 100 ? -7.040 2.526 10.625 1.00 76.31 100 MET A CA 1
ATOM 791 C C . MET A 1 100 ? -8.167 2.678 11.651 1.00 76.31 100 MET A C 1
ATOM 793 O O . MET A 1 100 ? -8.930 1.739 11.856 1.00 76.31 100 MET A O 1
ATOM 797 N N . ILE A 1 101 ? -8.218 3.814 12.350 1.00 78.12 101 ILE A N 1
ATOM 798 C CA . ILE A 1 101 ? -9.196 4.088 13.415 1.00 78.12 101 ILE A CA 1
ATOM 799 C C . ILE A 1 101 ? -10.483 4.697 12.848 1.00 78.12 101 ILE A C 1
ATOM 801 O O . ILE A 1 101 ? -11.520 4.631 13.503 1.00 78.12 101 ILE A O 1
ATOM 805 N N . GLU A 1 102 ? -10.433 5.288 11.653 1.00 64.69 102 GLU A N 1
ATOM 806 C CA . GLU A 1 102 ? -11.568 5.922 10.983 1.00 64.69 102 GLU A CA 1
ATOM 807 C C . GLU A 1 102 ? -12.584 4.881 10.474 1.00 64.69 102 GLU A C 1
ATOM 809 O O . GLU A 1 102 ? -12.767 4.660 9.282 1.00 64.69 102 GLU A O 1
A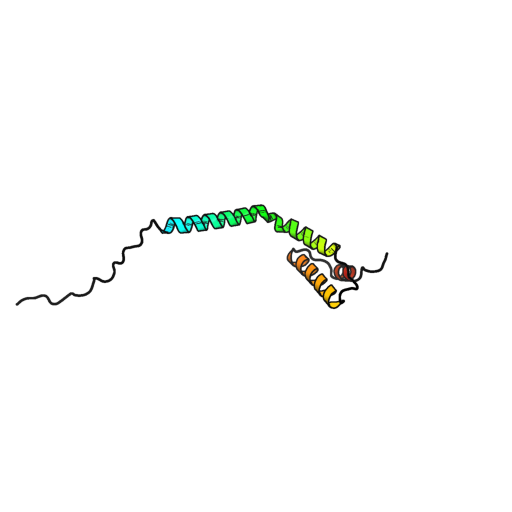TOM 814 N N . GLU A 1 103 ? -13.281 4.247 11.415 1.00 60.00 103 GLU A N 1
ATOM 815 C CA . GLU A 1 103 ? -14.563 3.585 11.219 1.00 60.00 103 GLU A CA 1
ATOM 816 C C . GLU A 1 103 ? -15.425 3.770 12.486 1.00 60.00 103 GLU A C 1
ATOM 818 O O . GLU A 1 103 ? -14.978 3.499 13.600 1.00 60.00 103 GLU A O 1
ATOM 823 N N . ASN A 1 104 ? -16.671 4.226 12.277 1.00 44.28 104 ASN A N 1
ATOM 824 C CA . ASN A 1 104 ? -17.774 4.481 13.232 1.00 44.28 104 ASN A CA 1
ATOM 825 C C . ASN A 1 104 ? -18.058 5.937 13.652 1.00 44.28 104 ASN A C 1
ATOM 827 O O . ASN A 1 104 ? -18.328 6.211 14.822 1.00 44.28 104 ASN A O 1
ATOM 831 N N . GLY A 1 105 ? -18.099 6.870 12.697 1.00 46.16 105 GLY A N 1
ATOM 832 C CA . GLY A 1 105 ? -18.542 8.247 12.949 1.00 46.16 105 GLY A CA 1
ATOM 833 C C . GLY A 1 105 ? -19.393 8.883 11.847 1.00 46.16 105 GLY A C 1
ATOM 834 O O . GLY A 1 105 ? -19.143 10.038 11.522 1.00 46.16 105 GLY A O 1
ATOM 835 N N . ALA A 1 106 ? -20.357 8.162 11.263 1.00 36.78 106 ALA A N 1
ATOM 836 C CA . ALA A 1 106 ? -21.502 8.733 10.535 1.00 36.78 106 ALA A CA 1
ATOM 837 C C . ALA A 1 106 ? -22.647 7.716 10.444 1.00 36.78 106 ALA A C 1
ATOM 839 O O . ALA A 1 106 ? -22.365 6.569 10.031 1.00 36.78 106 ALA A O 1
#

Sequence (106 aa):
MNQNMEETKANTDRLPRPRPDQNGAVESSATTARALWESLKKKYKTEDAGLKKFIVGKFLDFKMVDSKTVMNQVQEFQMILHDLHAEGMKLSESFQVAAMIEENGA

Nearest PDB structures (foldseek):
  2oie-assembly1_C  TM=2.798E-01  e=5.371E+00  Mus musculus
  7mu5-assembly2_F  TM=3.018E-01  e=9.229E+00  Homo sapiens

Foldseek 3Di:
DDDDDDDPDDDDDDDDDPDPVVVVVVCVVVVVVVVVVVVCCVVVVCCLVVLLVVLVVCLVPQDDDPVDDPVVSVVSLVVSQVSCVVSVNDDDPVVSVCSSVPDDDD